Protein AF-A0A9C9UBB7-F1 (afdb_monomer_lite)

pLDDT: mean 89.38, std 11.44, range [39.62, 98.38]

Structure (mmCIF, N/CA/C/O backbone):
data_AF-A0A9C9UBB7-F1
#
_entry.id   AF-A0A9C9UBB7-F1
#
loop_
_atom_site.group_PDB
_atom_site.id
_atom_site.type_symbol
_atom_site.label_atom_id
_atom_site.label_alt_id
_atom_site.label_comp_id
_atom_site.label_asym_id
_atom_site.label_entity_id
_atom_site.label_seq_id
_atom_site.pdbx_PDB_ins_code
_atom_site.Cartn_x
_atom_site.Cartn_y
_atom_site.Cartn_z
_atom_site.occupancy
_atom_site.B_iso_or_equiv
_atom_site.auth_seq_id
_atom_site.auth_comp_id
_atom_site.auth_asym_id
_atom_site.auth_atom_id
_atom_site.pdbx_PDB_model_num
ATOM 1 N N . MET A 1 1 ? -12.200 1.304 -20.026 1.00 39.62 1 MET A N 1
ATOM 2 C CA . MET A 1 1 ? -11.938 0.119 -20.871 1.00 39.62 1 MET A CA 1
ATOM 3 C C . MET A 1 1 ? -11.873 -1.072 -19.925 1.00 39.62 1 MET A C 1
ATOM 5 O O . MET A 1 1 ? -10.854 -1.256 -19.279 1.00 39.62 1 MET A O 1
ATOM 9 N N . ALA A 1 2 ? -12.983 -1.780 -19.716 1.00 43.41 2 ALA A N 1
ATOM 10 C CA . ALA A 1 2 ? -13.015 -2.956 -18.847 1.00 43.41 2 ALA A CA 1
ATOM 11 C C . ALA A 1 2 ? -12.953 -4.198 -19.740 1.00 43.41 2 ALA A C 1
ATOM 13 O O . ALA A 1 2 ? -13.727 -4.317 -20.687 1.00 43.41 2 ALA A O 1
ATOM 14 N N . SER A 1 3 ? -11.990 -5.080 -19.481 1.00 48.50 3 SER A N 1
ATOM 15 C CA . SER A 1 3 ? -11.938 -6.387 -20.127 1.00 48.50 3 SER A CA 1
ATOM 16 C C . SER A 1 3 ? -12.956 -7.285 -19.434 1.00 48.50 3 SER A C 1
ATOM 18 O O . SER A 1 3 ? -12.691 -7.782 -18.346 1.00 48.50 3 SER A O 1
ATOM 20 N N . ASP A 1 4 ? -14.101 -7.485 -20.079 1.00 54.75 4 ASP A N 1
ATOM 21 C CA . ASP A 1 4 ? -15.136 -8.476 -19.750 1.00 54.75 4 ASP A CA 1
ATOM 22 C C . ASP A 1 4 ? -14.655 -9.909 -20.067 1.00 54.75 4 ASP A C 1
ATOM 24 O O . ASP A 1 4 ? -15.270 -10.665 -20.811 1.00 54.75 4 ASP A O 1
ATOM 28 N N . ARG A 1 5 ? -13.442 -10.251 -19.620 1.00 61.84 5 ARG A N 1
ATOM 29 C CA . ARG A 1 5 ? -12.819 -11.561 -19.839 1.00 61.84 5 ARG A CA 1
ATOM 30 C C . ARG A 1 5 ? -12.560 -12.205 -18.491 1.00 61.84 5 ARG A C 1
ATOM 32 O O . ARG A 1 5 ? -12.090 -11.524 -17.582 1.00 61.84 5 ARG A O 1
ATOM 39 N N . ASP A 1 6 ? -12.789 -13.512 -18.417 1.00 72.31 6 ASP A N 1
ATOM 40 C CA . ASP A 1 6 ? -12.419 -14.340 -17.269 1.00 72.31 6 ASP A CA 1
ATOM 41 C C . ASP A 1 6 ? -10.995 -14.032 -16.792 1.00 72.31 6 ASP A C 1
ATOM 43 O O . ASP A 1 6 ? -10.085 -13.822 -17.606 1.00 72.31 6 ASP A O 1
ATOM 47 N N . ALA A 1 7 ? -10.794 -14.028 -15.472 1.00 73.44 7 ALA A N 1
ATOM 48 C CA . ALA A 1 7 ? -9.476 -13.851 -14.877 1.00 73.44 7 ALA A CA 1
ATOM 49 C C . ALA A 1 7 ? -8.522 -14.940 -15.392 1.00 73.44 7 ALA A C 1
ATOM 51 O O . ALA A 1 7 ? -8.765 -16.134 -15.223 1.00 73.44 7 ALA A O 1
ATOM 52 N N . ARG A 1 8 ? -7.420 -14.528 -16.028 1.00 83.12 8 ARG A N 1
ATOM 53 C CA . ARG A 1 8 ? -6.372 -15.437 -16.509 1.00 83.12 8 ARG A CA 1
ATOM 54 C C . ARG A 1 8 ? -5.091 -15.203 -15.735 1.00 83.12 8 ARG A C 1
ATOM 56 O O . ARG A 1 8 ? -4.676 -14.057 -15.547 1.00 83.12 8 ARG A O 1
ATOM 63 N N . SER A 1 9 ? -4.417 -16.289 -15.368 1.00 86.12 9 SER A N 1
ATOM 64 C CA . SER A 1 9 ? -3.030 -16.223 -14.914 1.00 86.12 9 SER A CA 1
ATOM 65 C C . SER A 1 9 ? -2.197 -15.496 -15.971 1.00 86.12 9 SER A C 1
ATOM 67 O O . SER A 1 9 ? -2.170 -15.896 -17.135 1.00 86.12 9 SER A O 1
ATOM 69 N N . THR A 1 10 ? -1.567 -14.393 -15.572 1.00 86.56 10 THR A N 1
ATOM 70 C CA . THR A 1 10 ? -0.891 -13.466 -16.484 1.00 86.56 10 THR A CA 1
ATOM 71 C C . THR A 1 10 ? 0.538 -13.238 -16.008 1.00 86.56 10 THR A C 1
ATOM 73 O O . THR A 1 10 ? 0.755 -12.855 -14.861 1.00 86.56 10 THR A O 1
ATOM 76 N N . LEU A 1 11 ? 1.512 -13.447 -16.899 1.00 88.38 11 LEU A N 1
ATOM 77 C CA . LEU A 1 11 ? 2.909 -13.079 -16.681 1.00 88.38 11 LEU A CA 1
ATOM 78 C C . LEU A 1 11 ? 3.204 -11.778 -17.426 1.00 88.38 11 LEU A C 1
ATOM 80 O O . LEU A 1 11 ? 3.125 -11.727 -18.652 1.00 88.38 11 LEU A O 1
ATOM 84 N N . ILE A 1 12 ? 3.574 -10.734 -16.688 1.00 84.88 12 ILE A N 1
ATOM 85 C CA . ILE A 1 12 ? 3.980 -9.450 -17.262 1.00 84.88 12 ILE A CA 1
ATOM 86 C C . ILE A 1 12 ? 5.509 -9.387 -17.248 1.00 84.88 12 ILE A C 1
ATOM 88 O O . ILE A 1 12 ? 6.118 -9.163 -16.203 1.00 84.88 12 ILE A O 1
ATOM 92 N N . ALA A 1 13 ? 6.131 -9.568 -18.414 1.00 85.81 13 ALA A N 1
ATOM 93 C CA . ALA A 1 13 ? 7.580 -9.491 -18.586 1.00 85.81 13 ALA A CA 1
ATOM 94 C C . ALA A 1 13 ? 7.937 -8.352 -19.550 1.00 85.81 13 ALA A C 1
ATOM 96 O O . ALA A 1 13 ? 7.714 -8.439 -20.753 1.00 85.81 13 ALA A O 1
ATOM 97 N N . THR A 1 14 ? 8.479 -7.261 -19.009 1.00 84.25 14 THR A N 1
ATOM 98 C CA . THR A 1 14 ? 8.915 -6.079 -19.770 1.00 84.25 14 THR A CA 1
ATOM 99 C C . THR A 1 14 ? 10.173 -5.479 -19.140 1.00 84.25 14 THR A C 1
ATOM 101 O O . THR A 1 14 ? 10.494 -5.776 -17.981 1.00 84.25 14 THR A O 1
ATOM 104 N N . GLY A 1 15 ? 10.873 -4.609 -19.875 1.00 78.88 15 GLY A N 1
ATOM 105 C CA . GLY A 1 15 ? 12.027 -3.861 -19.369 1.00 78.88 15 GLY A CA 1
ATOM 106 C C . GLY A 1 15 ? 11.697 -2.975 -18.158 1.00 78.88 15 GLY A C 1
ATOM 107 O O . GLY A 1 15 ? 10.538 -2.781 -17.772 1.00 78.88 15 GLY A O 1
ATOM 108 N N . THR A 1 16 ? 12.722 -2.453 -17.486 1.00 79.81 16 THR A N 1
ATOM 109 C CA . THR A 1 16 ? 12.534 -1.436 -16.439 1.00 79.81 16 THR A CA 1
ATOM 110 C C . THR A 1 16 ? 11.851 -0.194 -17.024 1.00 79.81 16 THR A C 1
ATOM 112 O O . THR A 1 16 ? 12.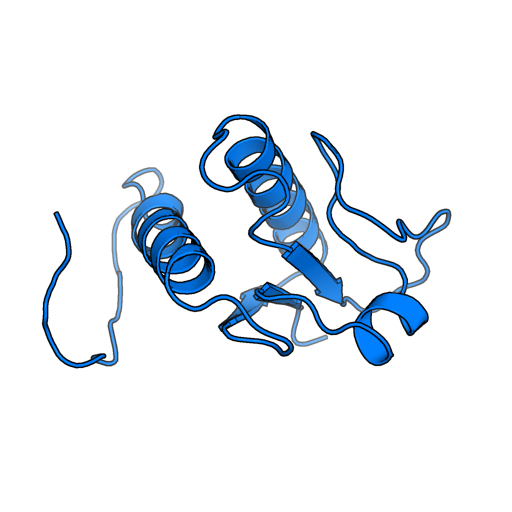017 0.128 -18.196 1.00 79.81 16 THR A O 1
ATOM 115 N N . GLY A 1 17 ? 11.004 0.473 -16.235 1.00 74.62 17 GLY A N 1
ATOM 116 C CA . GLY A 1 17 ? 10.276 1.668 -16.687 1.00 74.62 17 GLY A CA 1
ATOM 117 C C . GLY A 1 17 ? 9.131 1.425 -17.682 1.00 74.62 17 GLY A C 1
ATOM 118 O O . GLY A 1 17 ? 8.431 2.366 -18.026 1.00 74.62 17 GLY A O 1
ATOM 119 N N . SER A 1 18 ? 8.867 0.186 -18.109 1.00 76.88 18 SER A N 1
ATOM 120 C CA . SER A 1 18 ? 7.802 -0.123 -19.082 1.00 76.88 18 SER A CA 1
ATOM 121 C C . SER A 1 18 ? 6.383 -0.203 -18.489 1.00 76.88 18 SER A C 1
ATOM 123 O O . SER A 1 18 ? 5.507 -0.813 -19.094 1.00 76.88 18 SER A O 1
ATOM 125 N N . GLY A 1 19 ? 6.152 0.347 -17.293 1.00 80.19 19 GLY A N 1
ATOM 126 C CA . GLY A 1 19 ? 4.805 0.464 -16.718 1.00 80.19 19 GLY A CA 1
ATOM 127 C C . GLY A 1 19 ? 4.236 -0.786 -16.027 1.00 80.19 19 GLY A C 1
ATOM 128 O O . GLY A 1 19 ? 3.022 -0.918 -15.901 1.00 80.19 19 GLY A O 1
ATOM 129 N N . LYS A 1 20 ? 5.079 -1.736 -15.588 1.00 84.69 20 LYS A N 1
ATOM 130 C CA . LYS A 1 20 ? 4.607 -2.991 -14.957 1.00 84.69 20 LYS A CA 1
ATOM 131 C C . LYS A 1 20 ? 3.702 -2.753 -13.754 1.00 84.69 20 LYS A C 1
ATOM 133 O O . LYS A 1 20 ? 2.740 -3.492 -13.567 1.00 84.69 20 LYS A O 1
ATOM 138 N N . THR A 1 21 ? 4.026 -1.750 -12.942 1.00 81.88 21 THR A N 1
ATOM 139 C CA . THR A 1 21 ? 3.242 -1.436 -11.749 1.00 81.88 21 THR A CA 1
ATOM 140 C C . THR A 1 21 ? 1.841 -0.980 -12.135 1.00 81.88 21 THR A C 1
ATOM 142 O O . THR A 1 21 ? 0.855 -1.464 -11.600 1.00 81.88 21 THR A O 1
ATOM 145 N N . GLU A 1 22 ? 1.744 -0.101 -13.123 1.00 86.00 22 GLU A N 1
ATOM 146 C CA . GLU A 1 22 ? 0.506 0.452 -13.653 1.00 86.00 22 GLU A CA 1
ATOM 147 C C . GLU A 1 22 ? -0.364 -0.634 -14.293 1.00 86.00 22 GLU A C 1
ATOM 149 O O . GLU A 1 22 ? -1.585 -0.605 -14.134 1.00 86.00 22 GLU A O 1
ATOM 154 N N . CYS A 1 23 ? 0.258 -1.617 -14.955 1.00 85.44 23 CYS A N 1
ATOM 155 C CA . CYS A 1 23 ? -0.439 -2.730 -15.597 1.00 85.44 23 CYS A CA 1
ATOM 156 C C . CYS A 1 23 ? -1.256 -3.594 -14.626 1.00 85.44 23 CYS A C 1
ATOM 158 O O . CYS A 1 23 ? -2.245 -4.176 -15.063 1.00 85.44 23 CYS A O 1
ATOM 160 N N . PHE A 1 24 ? -0.876 -3.690 -13.346 1.00 87.75 24 PHE A N 1
ATOM 161 C CA . PHE A 1 24 ? -1.685 -4.397 -12.344 1.00 87.75 24 PHE A CA 1
ATOM 162 C C . PHE A 1 24 ? -2.430 -3.447 -11.399 1.00 87.75 24 PHE A C 1
ATOM 164 O O . PHE A 1 24 ? -3.535 -3.771 -10.977 1.00 87.75 24 PHE A O 1
ATOM 171 N N . LEU A 1 25 ? -1.866 -2.274 -11.089 1.00 92.25 25 LEU A N 1
ATOM 172 C CA . LEU A 1 25 ? -2.406 -1.342 -10.097 1.00 92.25 25 LEU A CA 1
ATOM 173 C C . LEU A 1 25 ? -3.811 -0.856 -10.463 1.00 92.25 25 LEU A C 1
ATOM 175 O O . LEU A 1 25 ? -4.742 -1.033 -9.683 1.00 92.25 25 LEU A O 1
ATOM 179 N N . TYR A 1 26 ? -3.984 -0.260 -11.645 1.00 92.44 26 TYR A N 1
ATOM 180 C CA . TYR A 1 26 ? -5.274 0.326 -12.019 1.00 92.44 26 TYR A CA 1
ATOM 181 C C . TYR A 1 26 ? -6.381 -0.719 -12.203 1.00 92.44 26 TYR A C 1
ATOM 183 O O . TYR A 1 26 ? -7.468 -0.498 -11.669 1.00 92.44 26 TYR A O 1
ATOM 191 N N . PRO A 1 27 ? -6.143 -1.866 -12.875 1.00 91.88 27 PRO A N 1
ATOM 192 C CA . PRO A 1 27 ? -7.149 -2.923 -12.944 1.00 91.88 27 PRO A CA 1
ATOM 193 C C . PRO A 1 27 ? -7.562 -3.452 -11.568 1.00 91.88 27 PRO A C 1
ATOM 195 O O . PRO A 1 27 ? -8.738 -3.742 -11.357 1.00 91.88 27 PRO A O 1
ATOM 198 N N . LEU A 1 28 ? -6.620 -3.549 -10.624 1.00 93.69 28 LEU A N 1
ATOM 199 C CA . LEU A 1 28 ? -6.899 -4.018 -9.270 1.00 93.69 28 LEU A CA 1
ATOM 200 C C . LEU A 1 28 ? -7.746 -3.023 -8.473 1.00 93.69 28 LEU A C 1
ATOM 202 O O . LEU A 1 28 ? -8.724 -3.415 -7.839 1.00 93.69 28 LEU A O 1
ATOM 206 N N . LEU A 1 29 ? -7.391 -1.737 -8.530 1.00 95.44 29 LEU A N 1
ATOM 207 C CA . LEU A 1 29 ? -8.139 -0.671 -7.861 1.00 95.44 29 LEU A CA 1
ATOM 208 C C . LEU A 1 29 ? -9.567 -0.565 -8.407 1.00 95.44 29 LEU A C 1
ATOM 210 O O . LEU A 1 29 ? -10.516 -0.478 -7.632 1.00 95.44 29 LEU A O 1
ATOM 214 N N . ASP A 1 30 ? -9.722 -0.633 -9.729 1.00 93.69 30 ASP A N 1
ATOM 215 C CA . ASP A 1 30 ? -11.027 -0.645 -10.391 1.00 93.69 30 ASP A CA 1
ATOM 216 C C . ASP A 1 30 ? -11.850 -1.887 -10.010 1.00 93.69 30 ASP A C 1
ATOM 218 O O . ASP A 1 30 ? -13.043 -1.781 -9.730 1.00 93.69 30 ASP A O 1
ATOM 222 N N . HIS A 1 31 ? -11.219 -3.064 -9.919 1.00 93.69 31 HIS A N 1
ATOM 223 C CA . HIS A 1 31 ? -11.889 -4.270 -9.432 1.00 93.69 31 HIS A CA 1
ATOM 224 C C . HIS A 1 31 ? -12.409 -4.100 -7.997 1.00 93.69 31 HIS A C 1
ATOM 226 O O . HIS A 1 31 ? -13.571 -4.418 -7.747 1.00 93.69 31 HIS A O 1
ATOM 232 N N . CYS A 1 32 ? -11.595 -3.566 -7.081 1.00 95.62 32 CYS A N 1
ATOM 233 C CA . CYS A 1 32 ? -12.001 -3.348 -5.689 1.00 95.62 32 CYS A CA 1
ATOM 234 C C . CYS A 1 32 ? -13.143 -2.328 -5.588 1.00 95.62 32 CYS A C 1
ATOM 236 O O . CYS A 1 32 ? -14.145 -2.590 -4.930 1.00 95.62 32 CYS A O 1
ATOM 238 N N . ALA A 1 33 ? -13.047 -1.211 -6.316 1.00 94.75 33 ALA A N 1
ATOM 239 C CA . ALA A 1 33 ? -14.080 -0.176 -6.323 1.00 94.75 33 ALA A CA 1
ATOM 240 C C . ALA A 1 33 ? -15.433 -0.667 -6.874 1.00 94.75 33 ALA A C 1
ATOM 242 O O . ALA A 1 33 ? -16.482 -0.175 -6.458 1.00 94.75 33 ALA A O 1
ATOM 243 N N . ARG A 1 34 ? -15.423 -1.633 -7.804 1.00 93.19 34 ARG A N 1
ATOM 244 C CA . ARG A 1 34 ? -16.636 -2.245 -8.376 1.00 93.19 34 ARG A CA 1
ATOM 245 C C . ARG A 1 34 ? -17.253 -3.343 -7.508 1.00 93.19 34 ARG A C 1
ATOM 247 O O . ARG A 1 34 ? -18.421 -3.661 -7.713 1.00 93.19 34 ARG A O 1
ATOM 254 N N . HIS A 1 35 ? -16.509 -3.900 -6.556 1.00 93.69 35 HIS A N 1
ATOM 255 C CA . HIS A 1 35 ? -16.976 -4.977 -5.678 1.00 93.69 35 HIS A CA 1
ATOM 256 C C . HIS A 1 35 ? -16.887 -4.552 -4.208 1.00 93.69 35 HIS A C 1
ATOM 258 O O . HIS A 1 35 ? -16.116 -5.147 -3.457 1.00 93.69 35 HIS A O 1
ATOM 264 N N . PRO A 1 36 ? -17.642 -3.524 -3.776 1.00 92.06 36 PRO A N 1
ATOM 265 C CA . PRO A 1 36 ? -17.603 -3.073 -2.392 1.00 92.06 36 PRO A CA 1
ATOM 266 C C . PRO A 1 36 ? -18.100 -4.175 -1.449 1.00 92.06 36 PRO A C 1
ATOM 268 O O . PRO A 1 36 ? -19.000 -4.945 -1.783 1.00 92.06 36 PRO A O 1
ATOM 271 N N . GLY A 1 37 ? -17.532 -4.226 -0.250 1.00 91.62 37 GLY A N 1
ATOM 272 C CA . GLY A 1 37 ? -17.897 -5.201 0.773 1.00 91.62 37 GLY A CA 1
ATOM 273 C C . GLY A 1 37 ? -16.692 -5.613 1.615 1.00 91.62 37 GLY A C 1
ATOM 274 O O . GLY A 1 37 ? -15.557 -5.335 1.226 1.00 91.62 37 GLY A O 1
ATOM 275 N N . PRO A 1 38 ? -16.915 -6.267 2.763 1.00 90.62 38 PRO A N 1
ATOM 276 C CA . PRO A 1 38 ? -15.837 -6.653 3.664 1.00 90.62 38 PRO A CA 1
ATOM 277 C C . PRO A 1 38 ? -14.926 -7.721 3.045 1.00 90.62 38 PRO A C 1
ATOM 279 O O . PRO A 1 38 ? -15.373 -8.559 2.260 1.00 90.62 38 PRO A O 1
ATOM 282 N N . GLY A 1 39 ? -13.657 -7.718 3.454 1.00 93.19 39 GLY A N 1
ATOM 283 C CA . GLY A 1 39 ? -12.700 -8.775 3.140 1.00 93.19 39 GLY A CA 1
ATOM 284 C C . GLY A 1 39 ? -11.691 -8.436 2.044 1.00 93.19 39 GLY A C 1
ATOM 285 O O . GLY A 1 39 ? -11.897 -7.560 1.196 1.00 93.19 39 GLY A O 1
ATOM 286 N N . ILE A 1 40 ? -10.603 -9.208 2.060 1.00 97.44 40 ILE A N 1
ATOM 287 C CA . ILE A 1 40 ? -9.465 -9.070 1.152 1.00 97.44 40 ILE A CA 1
ATOM 288 C C . ILE A 1 40 ? -9.832 -9.608 -0.231 1.00 97.44 40 ILE A C 1
ATOM 290 O O . ILE A 1 40 ? -10.125 -10.790 -0.401 1.00 97.44 40 ILE A O 1
ATOM 294 N N . LYS A 1 41 ? -9.767 -8.730 -1.231 1.00 96.44 41 LYS A N 1
ATOM 295 C CA . LYS A 1 41 ? -10.006 -9.022 -2.654 1.00 96.44 41 LYS A CA 1
ATOM 296 C C . LYS A 1 41 ? -8.700 -9.302 -3.389 1.00 96.44 41 LYS A C 1
ATOM 298 O O . LYS A 1 41 ? -8.697 -9.984 -4.411 1.00 96.44 41 LYS A O 1
ATOM 303 N N . ALA A 1 42 ? -7.585 -8.787 -2.868 1.00 96.31 42 ALA A N 1
ATOM 304 C CA . ALA A 1 42 ? -6.267 -8.982 -3.447 1.00 96.31 42 ALA A CA 1
ATOM 305 C C . ALA A 1 42 ? -5.158 -9.046 -2.397 1.00 96.31 42 ALA A C 1
ATOM 307 O O . ALA A 1 42 ? -5.119 -8.246 -1.465 1.00 96.31 42 ALA A O 1
ATOM 308 N N . ILE A 1 43 ? -4.205 -9.951 -2.612 1.00 96.44 43 ILE A N 1
ATOM 309 C CA . ILE A 1 43 ? -2.954 -10.018 -1.854 1.00 96.44 43 ILE A CA 1
ATOM 310 C C . ILE A 1 43 ? -1.808 -9.759 -2.825 1.00 96.44 43 ILE A C 1
ATOM 312 O O . ILE A 1 43 ? -1.716 -10.401 -3.872 1.00 96.44 43 ILE A O 1
ATOM 316 N N . ILE A 1 44 ? -0.928 -8.827 -2.472 1.00 95.62 44 ILE A N 1
ATOM 317 C CA . ILE A 1 44 ? 0.286 -8.532 -3.228 1.00 95.62 44 ILE A CA 1
ATOM 318 C C . ILE A 1 44 ? 1.478 -8.865 -2.347 1.00 95.62 44 ILE A C 1
ATOM 320 O O . ILE A 1 44 ? 1.627 -8.324 -1.253 1.00 95.62 44 ILE A O 1
ATOM 324 N N . ILE A 1 45 ? 2.339 -9.740 -2.852 1.00 94.88 45 ILE A N 1
ATOM 325 C CA . ILE A 1 45 ? 3.521 -10.205 -2.138 1.00 94.88 45 ILE A CA 1
ATOM 326 C C . ILE A 1 45 ? 4.753 -9.573 -2.779 1.00 94.88 45 ILE A C 1
ATOM 328 O O . ILE A 1 45 ? 5.018 -9.771 -3.966 1.00 94.88 45 ILE A O 1
ATOM 332 N N . TYR A 1 46 ? 5.515 -8.827 -1.985 1.00 93.81 46 TYR A N 1
ATOM 333 C CA . TYR A 1 46 ? 6.775 -8.223 -2.394 1.00 93.81 46 TYR A CA 1
ATOM 334 C C . TYR A 1 46 ? 7.983 -8.967 -1.818 1.00 93.81 46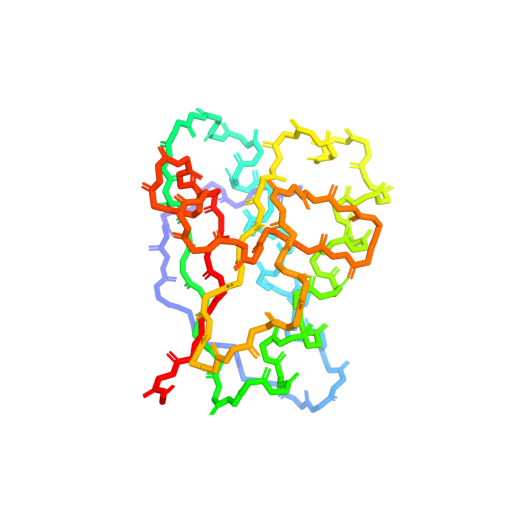 TYR A C 1
ATOM 336 O O . TYR A 1 46 ? 7.915 -9.516 -0.720 1.00 93.81 46 TYR A O 1
ATOM 344 N N . PRO A 1 47 ? 9.129 -8.939 -2.520 1.00 90.69 47 PRO A N 1
ATOM 345 C CA . PRO A 1 47 ? 10.341 -9.614 -2.078 1.00 90.69 47 PRO A CA 1
ATOM 346 C C . PRO A 1 47 ? 11.008 -9.053 -0.828 1.00 90.69 47 PRO A C 1
ATOM 348 O O . PRO A 1 47 ? 11.788 -9.754 -0.190 1.00 90.69 47 PRO A O 1
ATOM 351 N N . MET A 1 48 ? 10.740 -7.795 -0.477 1.00 90.19 48 MET A N 1
ATOM 352 C CA . MET A 1 48 ? 11.402 -7.115 0.635 1.00 90.19 48 MET A CA 1
ATOM 353 C C . MET A 1 48 ? 10.476 -6.079 1.272 1.00 90.19 48 MET A C 1
ATOM 355 O O . MET A 1 48 ? 9.687 -5.448 0.565 1.00 90.19 48 MET A O 1
ATOM 359 N N . ASN A 1 49 ? 10.656 -5.830 2.575 1.00 90.81 49 ASN A N 1
ATOM 360 C CA . ASN A 1 49 ? 9.904 -4.816 3.329 1.00 90.81 49 ASN A CA 1
ATOM 361 C C . ASN A 1 49 ? 9.998 -3.441 2.681 1.00 90.81 49 ASN A C 1
ATOM 363 O O . ASN A 1 49 ? 8.974 -2.816 2.449 1.00 90.81 49 ASN A O 1
ATOM 367 N N . ALA A 1 50 ? 11.208 -3.005 2.319 1.00 91.00 50 ALA A N 1
ATOM 368 C CA . ALA A 1 50 ? 11.419 -1.692 1.716 1.00 91.00 50 ALA A CA 1
ATOM 369 C C . ALA A 1 50 ? 10.583 -1.503 0.440 1.00 91.00 50 ALA A C 1
ATOM 371 O O . ALA A 1 50 ? 9.919 -0.483 0.277 1.00 91.00 50 ALA A O 1
ATOM 372 N N . LEU A 1 51 ? 10.538 -2.524 -0.425 1.00 91.88 51 LEU A N 1
ATOM 373 C CA . LEU A 1 51 ? 9.721 -2.465 -1.632 1.00 91.88 51 LEU A CA 1
ATOM 374 C C . LEU A 1 51 ? 8.226 -2.473 -1.294 1.00 91.88 51 LEU A C 1
ATOM 376 O O . LEU A 1 51 ? 7.475 -1.704 -1.886 1.00 91.88 51 LEU A O 1
ATOM 380 N N . ALA A 1 52 ? 7.794 -3.287 -0.329 1.00 93.88 52 ALA A N 1
ATOM 381 C CA . ALA A 1 52 ? 6.405 -3.300 0.119 1.00 93.88 52 ALA A CA 1
ATOM 382 C C . ALA A 1 52 ? 5.963 -1.929 0.657 1.00 93.88 52 ALA A C 1
ATOM 384 O O . ALA A 1 52 ? 4.920 -1.420 0.249 1.00 93.88 52 ALA A O 1
ATOM 385 N N . THR A 1 53 ? 6.787 -1.296 1.493 1.00 93.06 53 THR A N 1
ATOM 386 C CA . THR A 1 53 ? 6.556 0.044 2.043 1.00 93.06 53 THR A CA 1
ATOM 387 C C . THR A 1 53 ? 6.525 1.114 0.950 1.00 93.06 53 THR A C 1
ATOM 389 O O . THR A 1 53 ? 5.628 1.959 0.940 1.00 93.06 53 THR A O 1
ATOM 392 N N . ASP A 1 54 ? 7.452 1.078 -0.009 1.00 93.81 54 ASP A N 1
ATOM 393 C CA . ASP A 1 54 ? 7.471 2.037 -1.119 1.00 93.81 54 ASP A CA 1
ATOM 394 C C . ASP A 1 54 ? 6.233 1.905 -2.008 1.00 93.81 54 ASP A C 1
ATOM 396 O O . ASP A 1 54 ? 5.625 2.907 -2.405 1.00 93.81 54 ASP A O 1
ATOM 400 N N . GLN A 1 55 ? 5.814 0.671 -2.295 1.00 95.12 55 GLN A N 1
ATOM 401 C CA . GLN A 1 55 ? 4.593 0.442 -3.055 1.00 95.12 55 GLN A CA 1
ATOM 402 C C . GLN A 1 55 ? 3.346 0.816 -2.245 1.00 95.12 55 GLN A C 1
ATOM 404 O O . GLN A 1 55 ? 2.430 1.402 -2.815 1.00 95.12 55 GLN A O 1
ATOM 409 N N . ALA A 1 56 ? 3.317 0.600 -0.928 1.00 96.31 56 ALA A N 1
ATOM 410 C CA . ALA A 1 56 ? 2.221 1.044 -0.065 1.00 96.31 56 ALA A CA 1
ATOM 411 C C . ALA A 1 56 ? 1.994 2.561 -0.151 1.00 96.31 56 ALA A C 1
ATOM 413 O O . ALA A 1 56 ? 0.871 3.007 -0.394 1.00 96.31 56 ALA A O 1
ATOM 414 N N . LYS A 1 57 ? 3.066 3.362 -0.078 1.00 96.75 57 LYS A N 1
ATOM 415 C CA . LYS A 1 57 ? 2.994 4.824 -0.277 1.00 96.75 57 LYS A CA 1
ATOM 416 C C . LYS A 1 57 ? 2.439 5.193 -1.650 1.00 96.75 57 LYS A C 1
ATOM 418 O O . LYS A 1 57 ? 1.715 6.175 -1.798 1.00 96.75 57 LYS A O 1
ATOM 423 N N . ARG A 1 58 ? 2.784 4.420 -2.683 1.00 96.19 58 ARG A N 1
ATOM 424 C CA . ARG A 1 58 ? 2.266 4.625 -4.040 1.00 96.19 58 ARG A CA 1
ATOM 425 C C . ARG A 1 58 ? 0.767 4.325 -4.132 1.00 96.19 58 ARG A C 1
ATOM 427 O O . ARG A 1 58 ? 0.046 5.095 -4.769 1.00 96.19 58 ARG A O 1
ATOM 434 N N . PHE A 1 59 ? 0.295 3.253 -3.496 1.00 97.38 59 PHE A N 1
ATOM 435 C CA . PHE A 1 59 ? -1.135 2.946 -3.382 1.00 97.38 59 PHE A CA 1
ATOM 436 C C . PHE A 1 59 ? -1.887 4.072 -2.666 1.00 97.38 59 PHE A C 1
ATOM 438 O O . PHE A 1 59 ? -2.868 4.575 -3.213 1.00 97.38 59 PHE A O 1
ATOM 445 N N . ALA A 1 60 ? -1.387 4.514 -1.507 1.00 97.69 60 ALA A N 1
ATOM 446 C CA . ALA A 1 60 ? -1.967 5.613 -0.736 1.00 97.69 60 ALA A CA 1
ATOM 447 C C . ALA A 1 60 ? -2.131 6.881 -1.588 1.00 97.69 60 ALA A C 1
ATOM 449 O O . ALA A 1 60 ? -3.246 7.382 -1.737 1.00 97.69 60 ALA A O 1
ATOM 450 N N . ARG A 1 61 ? -1.056 7.319 -2.260 1.00 97.50 61 ARG A N 1
ATOM 451 C CA . ARG A 1 61 ? -1.084 8.478 -3.165 1.00 97.50 61 ARG A CA 1
ATOM 452 C C . ARG A 1 61 ? -2.088 8.327 -4.298 1.00 97.50 61 ARG A C 1
ATOM 454 O O . ARG A 1 61 ? -2.884 9.231 -4.536 1.00 97.50 61 ARG A O 1
ATOM 461 N N . THR A 1 62 ? -2.062 7.184 -4.985 1.00 96.44 62 THR A N 1
ATOM 462 C CA . THR A 1 62 ? -2.936 6.926 -6.141 1.00 96.44 62 THR A CA 1
ATOM 463 C C . THR A 1 62 ? -4.407 6.971 -5.734 1.00 96.44 62 THR A C 1
ATOM 465 O O . THR A 1 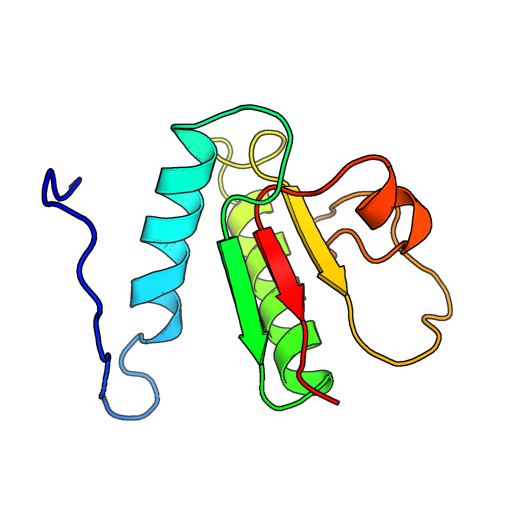62 ? -5.214 7.613 -6.398 1.00 96.44 62 THR A O 1
ATOM 468 N N . ILE A 1 63 ? -4.760 6.331 -4.616 1.00 96.94 63 ILE A N 1
ATOM 469 C CA . ILE A 1 63 ? -6.131 6.316 -4.094 1.00 96.94 63 ILE A CA 1
ATOM 470 C C . ILE A 1 63 ? -6.542 7.708 -3.612 1.00 96.94 63 ILE A C 1
ATOM 472 O O . ILE A 1 63 ? -7.658 8.142 -3.880 1.00 96.94 63 ILE A O 1
ATOM 476 N N . HIS A 1 64 ? -5.648 8.433 -2.939 1.00 96.50 64 HIS A N 1
ATOM 477 C CA . HIS A 1 64 ? -5.952 9.761 -2.414 1.00 96.50 64 HIS A CA 1
ATOM 478 C C . HIS A 1 64 ? -6.201 10.804 -3.511 1.00 96.50 64 HIS A C 1
ATOM 480 O O . HIS A 1 64 ? -6.986 11.726 -3.300 1.00 96.50 64 HIS A O 1
ATOM 486 N N . GLN A 1 65 ? -5.538 10.668 -4.663 1.00 95.56 65 GLN A N 1
ATOM 487 C CA . GLN A 1 65 ? -5.674 11.572 -5.811 1.00 95.56 65 GLN A CA 1
ATOM 488 C C . GLN A 1 65 ? -6.921 11.302 -6.665 1.00 95.56 65 GLN A C 1
ATOM 490 O O . GLN A 1 65 ? -7.271 12.128 -7.504 1.00 95.56 65 GLN A O 1
ATOM 495 N N . LEU A 1 66 ? -7.577 10.154 -6.483 1.00 93.19 66 LEU A N 1
ATOM 496 C CA . LEU A 1 66 ? -8.712 9.733 -7.297 1.00 93.19 66 LEU A CA 1
ATOM 497 C C . LEU A 1 66 ? -9.976 9.673 -6.434 1.00 93.19 66 LEU A C 1
ATOM 499 O O . LEU A 1 66 ? -10.185 8.714 -5.691 1.00 93.19 66 LEU A O 1
ATOM 503 N N . ASP A 1 67 ? -10.865 10.660 -6.582 1.00 89.69 67 ASP A N 1
ATOM 504 C CA . ASP A 1 67 ? -12.122 10.759 -5.814 1.00 89.69 67 ASP A CA 1
ATOM 505 C C . ASP A 1 67 ? -13.018 9.515 -5.950 1.00 89.69 67 ASP A C 1
ATOM 507 O O . ASP A 1 67 ? -13.773 9.173 -5.043 1.00 89.69 67 ASP A O 1
ATOM 511 N N . GLY A 1 68 ? -12.911 8.794 -7.072 1.00 90.00 68 GLY A N 1
ATOM 512 C CA . GLY A 1 68 ? -13.616 7.530 -7.294 1.00 90.00 68 GLY A CA 1
ATOM 513 C C . GLY A 1 68 ? -13.098 6.346 -6.467 1.00 90.00 68 GLY A C 1
ATOM 514 O O . GLY A 1 68 ? -13.768 5.317 -6.434 1.00 90.00 68 GLY A O 1
ATOM 515 N N . LEU A 1 69 ? -11.936 6.476 -5.818 1.00 94.12 69 LEU A N 1
ATOM 516 C CA . LEU A 1 69 ? -11.292 5.441 -5.001 1.00 94.12 69 LEU A CA 1
ATOM 517 C C . LEU A 1 69 ? -11.164 5.849 -3.531 1.00 94.12 69 LEU A C 1
ATOM 519 O O . LEU A 1 69 ? -11.262 4.999 -2.644 1.00 94.12 69 LEU A O 1
ATOM 523 N N . LYS A 1 70 ? -10.939 7.139 -3.260 1.00 93.69 70 LYS A N 1
ATOM 524 C CA . LYS A 1 70 ? -10.774 7.670 -1.905 1.00 93.69 70 LYS A CA 1
ATOM 525 C C . LYS A 1 70 ? -11.997 7.351 -1.040 1.00 93.69 70 LYS A C 1
ATOM 527 O O . LYS A 1 70 ? -13.123 7.700 -1.379 1.00 93.69 70 LYS A O 1
ATOM 532 N N . GLY A 1 71 ? -11.767 6.669 0.083 1.00 91.19 71 GLY A N 1
ATOM 533 C CA . GLY A 1 71 ? -12.829 6.225 0.996 1.00 91.19 71 GLY A CA 1
ATOM 534 C C . GLY A 1 71 ? -13.664 5.042 0.491 1.00 91.19 71 GLY A C 1
ATOM 535 O O . GLY A 1 71 ? -14.600 4.639 1.171 1.00 91.19 71 GLY A O 1
ATOM 536 N N . ARG A 1 72 ? -13.341 4.484 -0.684 1.00 94.31 72 ARG A N 1
ATOM 537 C CA . ARG A 1 72 ? -14.004 3.302 -1.259 1.00 94.31 72 ARG A CA 1
ATOM 538 C C . ARG A 1 72 ? -13.103 2.079 -1.343 1.00 94.31 72 ARG A C 1
ATOM 540 O O . ARG A 1 72 ? -13.621 0.973 -1.376 1.00 94.31 72 ARG A O 1
ATOM 547 N N . VAL A 1 73 ? -11.790 2.289 -1.426 1.00 97.44 73 VAL A N 1
ATOM 548 C CA . VAL A 1 73 ? -10.786 1.224 -1.457 1.00 97.44 73 VAL A CA 1
ATOM 549 C C . VAL A 1 73 ? -9.818 1.423 -0.298 1.00 97.44 73 VAL A C 1
ATOM 551 O O . VAL A 1 73 ? -9.173 2.468 -0.199 1.00 97.44 73 VAL A O 1
ATOM 554 N N . GLN A 1 74 ? -9.715 0.416 0.562 1.00 97.56 74 GLN A N 1
ATOM 555 C CA . GLN A 1 74 ? -8.781 0.330 1.673 1.00 97.56 74 GLN A CA 1
ATOM 556 C C . GLN A 1 74 ? -7.610 -0.591 1.335 1.00 97.56 74 GLN A C 1
ATOM 558 O O . GLN A 1 74 ? -7.764 -1.669 0.759 1.00 97.56 74 GLN A O 1
ATOM 563 N N . VAL A 1 75 ? -6.416 -0.160 1.724 1.00 98.31 75 VAL A N 1
ATOM 564 C CA . VAL A 1 75 ? -5.172 -0.906 1.543 1.00 98.31 75 VAL A CA 1
ATOM 565 C C . VAL A 1 75 ? -4.521 -1.079 2.901 1.00 98.31 75 VAL A C 1
ATOM 567 O O . VAL A 1 75 ? -4.477 -0.137 3.695 1.00 98.31 75 VAL A O 1
ATOM 570 N N . GLY A 1 76 ? -4.001 -2.276 3.139 1.00 97.75 76 GLY A N 1
ATOM 571 C CA . GLY A 1 76 ? -3.194 -2.606 4.299 1.00 97.75 76 GLY A CA 1
ATOM 572 C C . GLY A 1 76 ? -1.788 -3.037 3.917 1.00 97.75 76 GLY A C 1
ATOM 573 O O . GLY A 1 76 ? -1.584 -3.612 2.849 1.00 97.75 76 GLY A O 1
ATOM 574 N N . LEU A 1 77 ? -0.824 -2.796 4.797 1.00 97.19 77 LEU A N 1
ATOM 575 C CA . LEU A 1 77 ? 0.524 -3.343 4.716 1.00 97.19 77 LEU A CA 1
ATOM 576 C C . LEU A 1 77 ? 0.786 -4.194 5.961 1.00 97.19 77 LEU A C 1
ATOM 578 O O . LEU A 1 77 ? 0.817 -3.689 7.077 1.00 97.19 77 LEU A O 1
ATOM 582 N N . PHE A 1 78 ? 1.001 -5.489 5.747 1.00 94.69 78 PHE A N 1
ATOM 583 C CA . PHE A 1 78 ? 1.349 -6.455 6.780 1.00 94.69 78 PHE A CA 1
ATOM 584 C C . PHE A 1 78 ? 2.735 -7.020 6.486 1.00 94.69 78 PHE A C 1
ATOM 586 O O . PHE A 1 78 ? 2.889 -7.920 5.662 1.00 94.69 78 PHE A O 1
ATOM 593 N N . VAL A 1 79 ? 3.755 -6.481 7.145 1.00 91.69 79 VAL A N 1
ATOM 594 C CA . VAL A 1 79 ? 5.141 -6.956 7.041 1.00 91.69 79 VAL A CA 1
ATOM 595 C C . VAL A 1 79 ? 5.710 -7.269 8.422 1.00 91.69 79 VAL A C 1
ATOM 597 O O . VAL A 1 79 ? 5.236 -6.764 9.447 1.00 91.69 79 VAL A O 1
ATOM 600 N N . GLY A 1 80 ? 6.724 -8.134 8.456 1.00 81.38 80 GLY A N 1
ATOM 601 C CA . GLY A 1 80 ? 7.493 -8.409 9.667 1.00 81.38 80 GLY A CA 1
ATOM 602 C C . GLY A 1 80 ? 8.221 -7.158 10.176 1.00 81.38 80 GLY A C 1
ATOM 603 O O . GLY A 1 80 ? 8.713 -6.352 9.386 1.00 81.38 80 GLY A O 1
ATOM 604 N N . GLY A 1 81 ? 8.299 -7.009 11.500 1.00 72.81 81 GLY A N 1
ATOM 605 C CA . GLY A 1 81 ? 8.870 -5.836 12.171 1.00 72.81 81 GLY A CA 1
ATOM 606 C C . GLY A 1 81 ? 7.879 -5.140 13.108 1.00 72.81 81 GLY A C 1
ATOM 607 O O . GLY A 1 81 ? 6.668 -5.391 13.057 1.00 72.81 81 GLY A O 1
ATOM 608 N N . LEU A 1 82 ? 8.424 -4.306 13.994 1.00 62.38 82 LEU A N 1
ATOM 609 C CA . LEU A 1 82 ? 7.665 -3.329 14.771 1.00 62.38 82 LEU A CA 1
ATOM 610 C C . LEU A 1 82 ? 7.604 -2.040 13.950 1.00 62.38 82 LEU A C 1
ATOM 612 O O . LEU A 1 82 ? 8.641 -1.564 13.490 1.00 62.38 82 LEU A O 1
ATOM 616 N N . GLU A 1 83 ? 6.406 -1.499 13.751 1.00 73.69 83 GLU A N 1
ATOM 617 C CA . GLU A 1 83 ? 6.258 -0.111 13.320 1.00 73.69 83 GLU A CA 1
ATOM 618 C C . GLU A 1 83 ? 6.141 0.768 14.562 1.00 73.69 83 GLU A C 1
ATOM 620 O O . GLU A 1 83 ? 5.343 0.473 15.451 1.00 73.69 83 GLU A O 1
ATOM 625 N N . ASP A 1 84 ? 6.926 1.844 14.621 1.00 76.25 84 ASP A N 1
ATOM 626 C CA . ASP A 1 84 ? 6.942 2.757 15.772 1.00 76.25 84 ASP A CA 1
ATOM 627 C C . ASP A 1 84 ? 5.606 3.495 15.959 1.00 76.25 84 ASP A C 1
ATOM 629 O O . ASP A 1 84 ? 5.272 3.913 17.066 1.00 76.25 84 ASP A O 1
ATOM 633 N N . ASN A 1 85 ? 4.840 3.670 14.877 1.00 86.19 85 ASN A N 1
ATOM 634 C CA . ASN A 1 85 ? 3.538 4.326 14.898 1.00 86.19 85 ASN A CA 1
ATOM 635 C C . ASN A 1 85 ? 2.610 3.715 13.832 1.00 86.19 85 ASN A C 1
ATOM 637 O O . ASN A 1 85 ? 2.552 4.235 12.711 1.00 86.19 85 ASN A O 1
ATOM 641 N N . PRO A 1 86 ? 1.935 2.595 14.144 1.00 93.56 86 PRO A N 1
ATOM 642 C CA . PRO A 1 86 ? 1.049 1.943 13.197 1.00 93.56 86 PRO A CA 1
ATOM 643 C C . PRO A 1 86 ? -0.146 2.840 12.860 1.00 93.56 86 PRO A C 1
ATOM 645 O O . PRO A 1 86 ? -0.776 3.446 13.727 1.00 93.56 86 PRO A O 1
ATOM 648 N N . ALA A 1 87 ? -0.474 2.923 11.577 1.00 96.12 87 ALA A N 1
ATOM 649 C CA . ALA A 1 87 ? -1.611 3.679 11.091 1.00 96.12 87 ALA A CA 1
ATOM 650 C C . ALA A 1 87 ? -2.874 2.813 11.120 1.00 96.12 87 ALA A C 1
ATOM 652 O O . ALA A 1 87 ? -2.942 1.765 10.477 1.00 96.12 87 ALA A O 1
ATOM 653 N N . THR A 1 88 ? -3.908 3.293 11.806 1.00 96.44 88 THR A N 1
ATOM 654 C CA . THR A 1 88 ? -5.233 2.651 11.864 1.00 96.44 88 THR A CA 1
ATOM 655 C C . THR A 1 88 ? -6.114 2.978 10.654 1.00 96.44 88 THR A C 1
ATOM 657 O O . THR A 1 88 ? -7.184 2.408 10.484 1.00 96.44 88 THR A O 1
ATOM 660 N N . GLY A 1 89 ? -5.679 3.897 9.789 1.00 96.12 89 GLY A N 1
ATOM 661 C CA . GLY A 1 89 ? -6.436 4.358 8.629 1.00 96.12 89 GLY A CA 1
ATOM 662 C C . GLY A 1 89 ? -5.528 4.834 7.501 1.00 96.12 89 GLY A C 1
ATOM 663 O O . GLY A 1 89 ? -4.336 5.070 7.695 1.00 96.12 89 GLY A O 1
ATOM 664 N N . MET A 1 90 ? -6.099 4.998 6.308 1.00 97.12 90 MET A N 1
ATOM 665 C CA . MET A 1 90 ? -5.366 5.514 5.151 1.00 97.12 90 MET A CA 1
ATOM 666 C C . MET A 1 90 ? -5.248 7.040 5.167 1.00 97.12 90 MET A C 1
ATOM 668 O O . MET A 1 90 ? -6.195 7.752 5.501 1.00 97.12 90 MET A O 1
ATOM 672 N N . GLY A 1 91 ? -4.105 7.537 4.700 1.00 95.88 91 GLY A N 1
ATOM 673 C CA . GLY A 1 91 ? -3.852 8.952 4.436 1.00 95.88 91 GLY A CA 1
ATOM 674 C C . GLY A 1 91 ? -3.250 9.176 3.044 1.00 95.88 91 GLY A C 1
ATOM 675 O O . GLY A 1 91 ? -3.210 8.253 2.231 1.00 95.88 91 GLY A O 1
ATOM 676 N N . PRO A 1 92 ? -2.785 10.399 2.734 1.00 96.38 92 PRO A N 1
ATOM 677 C CA . PRO A 1 92 ? -2.180 10.709 1.435 1.00 96.38 92 PRO A CA 1
ATOM 678 C C . PRO A 1 92 ? -0.925 9.882 1.122 1.00 96.38 92 PRO A C 1
ATOM 680 O O . PRO A 1 92 ? -0.671 9.565 -0.034 1.00 96.38 92 PRO A O 1
ATOM 683 N N . GLU A 1 93 ? -0.151 9.523 2.149 1.00 95.69 93 GLU A N 1
ATOM 684 C CA . GLU A 1 93 ? 1.147 8.844 2.013 1.00 95.69 93 GLU A CA 1
ATOM 685 C C . GLU A 1 93 ? 1.237 7.550 2.834 1.00 95.69 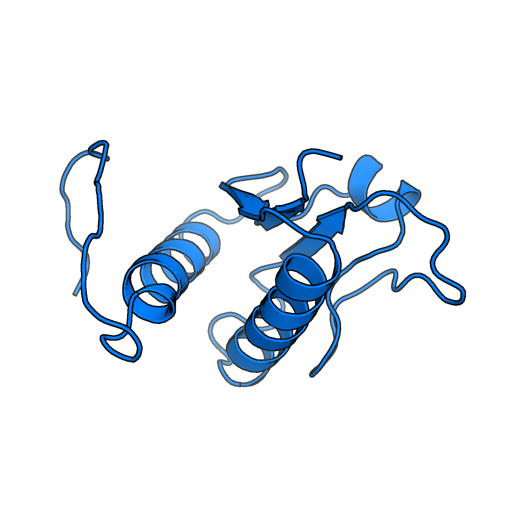93 GLU A C 1
ATOM 687 O O . GLU A 1 93 ? 2.290 6.920 2.875 1.00 95.69 93 GLU A O 1
ATOM 692 N N . ASN A 1 94 ? 0.158 7.132 3.498 1.00 95.75 94 ASN A N 1
ATOM 693 C CA . ASN A 1 94 ? 0.154 5.946 4.349 1.00 95.75 94 ASN A CA 1
ATOM 694 C C . ASN A 1 94 ? -1.075 5.069 4.091 1.00 95.75 94 ASN A C 1
ATOM 696 O O . ASN A 1 94 ? -2.162 5.554 3.773 1.00 95.75 94 ASN A O 1
ATOM 700 N N . VAL A 1 95 ? -0.873 3.766 4.248 1.00 97.69 95 VAL A N 1
ATOM 701 C CA . VAL A 1 95 ? -1.926 2.745 4.251 1.00 97.69 95 VAL A CA 1
ATOM 702 C C . VAL A 1 95 ? -2.192 2.298 5.691 1.00 97.69 95 VAL A C 1
ATOM 704 O O . VAL A 1 95 ? -1.538 2.799 6.604 1.00 97.69 95 VAL A O 1
ATOM 707 N N . ILE A 1 96 ? -3.131 1.376 5.902 1.00 97.62 96 ILE A N 1
ATOM 708 C CA . ILE A 1 96 ? -3.359 0.775 7.221 1.00 97.62 96 ILE A CA 1
ATOM 709 C C . ILE A 1 96 ? -2.183 -0.156 7.542 1.00 97.62 96 ILE A C 1
ATOM 711 O O . ILE A 1 96 ? -1.844 -1.020 6.734 1.00 97.62 96 ILE A O 1
ATOM 715 N N . THR A 1 97 ? -1.557 0.008 8.698 1.00 96.94 97 THR A N 1
ATOM 716 C CA . THR A 1 97 ? -0.432 -0.834 9.144 1.00 96.94 97 THR A CA 1
ATOM 717 C C . THR A 1 97 ? -0.630 -1.407 10.545 1.00 96.94 97 THR A C 1
ATOM 719 O O . THR A 1 97 ? 0.100 -2.312 10.955 1.00 96.94 97 THR A O 1
ATOM 722 N N . ASP A 1 98 ? -1.649 -0.937 11.268 1.00 96.12 98 ASP A N 1
ATOM 723 C CA . ASP A 1 98 ? -2.046 -1.510 12.548 1.00 96.12 98 ASP A CA 1
ATOM 724 C C . ASP A 1 98 ? -2.553 -2.949 12.376 1.00 96.12 98 ASP A C 1
ATOM 726 O O . ASP A 1 98 ? -3.523 -3.212 11.665 1.00 96.12 98 ASP A O 1
ATOM 730 N N . LYS A 1 99 ? -1.867 -3.904 13.013 1.00 94.44 99 LYS A N 1
ATOM 731 C CA . LYS A 1 99 ? -2.118 -5.341 12.826 1.00 94.44 99 LYS A CA 1
ATOM 732 C C . LYS A 1 99 ? -3.438 -5.804 13.428 1.00 94.44 99 LYS A C 1
ATOM 734 O O . LYS A 1 99 ? -3.962 -6.816 12.961 1.00 94.44 99 LYS A O 1
ATOM 739 N N . ASP A 1 100 ? -3.943 -5.113 14.444 1.00 94.81 100 ASP A N 1
ATOM 740 C CA . ASP A 1 100 ? -5.226 -5.448 15.050 1.00 94.81 100 ASP A CA 1
ATOM 741 C C . ASP A 1 100 ? -6.353 -4.907 14.171 1.00 94.81 100 ASP A C 1
ATOM 743 O O . ASP A 1 100 ? -7.243 -5.672 13.806 1.00 94.81 100 ASP A O 1
ATOM 747 N N . VAL A 1 101 ? -6.223 -3.678 13.655 1.00 96.19 101 VAL A N 1
ATOM 748 C CA . VAL A 1 101 ? -7.154 -3.147 12.640 1.00 96.19 101 VAL A CA 1
ATOM 749 C C . VAL A 1 101 ? -7.182 -4.027 11.391 1.00 96.19 101 VAL A C 1
ATOM 751 O O . VAL A 1 101 ? -8.255 -4.386 10.927 1.00 96.19 101 VAL A O 1
ATOM 754 N N . LEU A 1 102 ? -6.027 -4.444 10.861 1.00 96.06 102 LEU A N 1
ATOM 755 C CA . LEU A 1 102 ? -5.974 -5.325 9.684 1.00 96.06 102 LEU A CA 1
ATOM 756 C C . LEU A 1 102 ? -6.642 -6.692 9.911 1.00 96.06 102 LEU A C 1
ATOM 758 O O . LEU A 1 102 ? -7.042 -7.339 8.940 1.00 96.06 102 LEU A O 1
ATOM 762 N N . ARG A 1 103 ? -6.716 -7.155 11.165 1.00 94.56 103 ARG A N 1
ATOM 763 C CA . ARG A 1 103 ? -7.349 -8.425 11.538 1.00 94.56 103 ARG A CA 1
ATOM 764 C C . ARG A 1 103 ? -8.854 -8.265 11.735 1.00 94.56 103 ARG A C 1
ATOM 766 O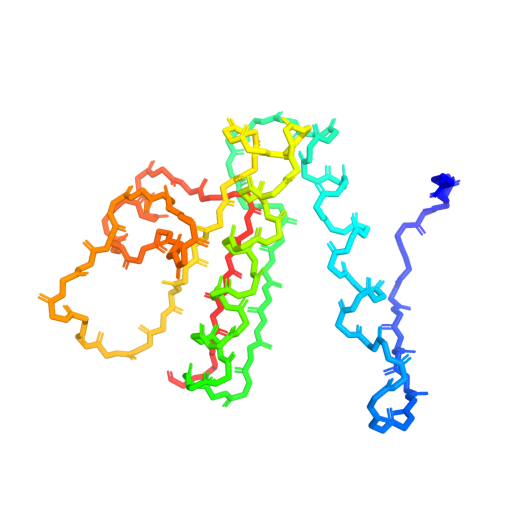 O . ARG A 1 103 ? -9.604 -9.113 11.253 1.00 94.56 103 ARG A O 1
ATOM 773 N N . ASP A 1 104 ? -9.266 -7.209 12.426 1.00 96.00 104 ASP A N 1
ATOM 774 C CA . ASP A 1 104 ? -10.662 -6.963 12.795 1.00 96.00 104 ASP A CA 1
ATOM 775 C C . ASP A 1 104 ? -11.462 -6.362 11.629 1.00 96.00 104 ASP A C 1
ATOM 777 O O . ASP A 1 104 ? -12.624 -6.712 11.414 1.00 96.00 104 ASP A O 1
ATOM 781 N N . GLU A 1 105 ? -10.813 -5.523 10.819 1.00 95.62 105 GLU A N 1
ATOM 782 C CA . GLU A 1 105 ? -11.368 -4.837 9.650 1.00 95.62 105 GLU A CA 1
ATOM 783 C C . GLU A 1 105 ? -10.469 -5.074 8.417 1.00 95.62 105 GLU A C 1
ATOM 785 O O . GLU A 1 105 ? -9.660 -4.219 8.038 1.00 95.62 105 GLU A O 1
ATOM 790 N N . PRO A 1 106 ? -10.569 -6.250 7.762 1.00 96.12 106 PRO A N 1
ATOM 791 C CA . PRO A 1 106 ? -9.672 -6.601 6.668 1.00 96.12 106 PRO A CA 1
ATOM 792 C C . PRO A 1 106 ? -9.828 -5.643 5.472 1.00 96.12 106 PRO A C 1
ATOM 794 O O . PRO A 1 106 ? -10.956 -5.443 5.005 1.00 96.12 106 PRO A O 1
ATOM 797 N N . PRO A 1 107 ? -8.722 -5.106 4.918 1.00 97.75 107 PRO A N 1
ATOM 798 C CA . PRO A 1 107 ? -8.761 -4.169 3.795 1.00 97.75 107 PRO A CA 1
ATOM 799 C C . PRO A 1 107 ? -9.132 -4.871 2.482 1.00 97.75 107 PRO A C 1
ATOM 801 O O . PRO A 1 107 ? -9.053 -6.093 2.374 1.00 97.75 107 PRO A O 1
ATOM 804 N N . ASP A 1 108 ? -9.431 -4.101 1.431 1.00 98.25 108 ASP A N 1
ATOM 805 C CA . ASP A 1 108 ? -9.635 -4.646 0.083 1.00 98.25 108 ASP A CA 1
ATOM 806 C C . ASP A 1 108 ? -8.355 -5.271 -0.486 1.00 98.25 108 ASP A C 1
ATOM 808 O O . ASP A 1 108 ? -8.398 -6.305 -1.157 1.00 98.25 108 ASP A O 1
ATOM 812 N N . ILE A 1 109 ? -7.210 -4.633 -0.228 1.00 98.38 109 ILE A N 1
ATOM 813 C CA . ILE A 1 109 ? -5.903 -5.036 -0.748 1.00 98.38 109 ILE A CA 1
ATOM 814 C C . ILE A 1 109 ? -4.922 -5.175 0.413 1.00 98.38 109 ILE A C 1
ATOM 816 O O . ILE A 1 109 ? -4.694 -4.217 1.151 1.00 98.38 109 ILE A O 1
ATOM 820 N N . LEU A 1 110 ? -4.290 -6.341 0.532 1.00 97.94 110 LEU A N 1
ATOM 821 C CA . LEU A 1 110 ? -3.231 -6.592 1.505 1.00 97.94 110 L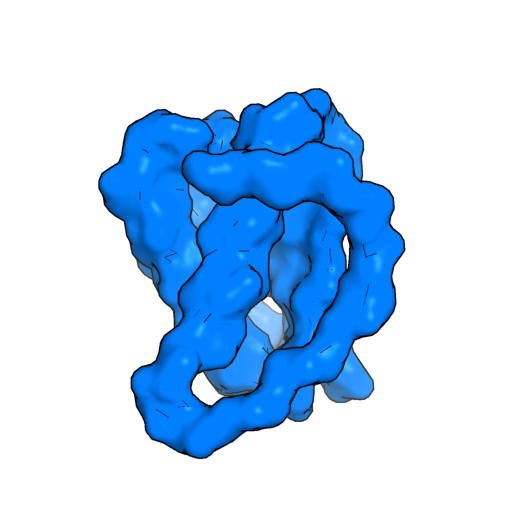EU A CA 1
ATOM 822 C C . LEU A 1 110 ? -1.869 -6.669 0.809 1.00 97.94 110 LEU A C 1
ATOM 824 O O . LEU A 1 110 ? -1.621 -7.546 -0.018 1.00 97.94 110 LEU A O 1
ATOM 828 N N . LEU A 1 111 ? -0.974 -5.754 1.162 1.00 97.19 111 LEU A N 1
ATOM 829 C CA . LEU A 1 111 ? 0.433 -5.785 0.784 1.00 97.19 111 LEU A CA 1
ATOM 830 C C . LEU A 1 111 ? 1.207 -6.547 1.857 1.00 97.19 111 LEU A C 1
ATOM 832 O O . LEU A 1 111 ? 1.069 -6.261 3.043 1.00 97.19 111 LEU A O 1
ATOM 836 N N . THR A 1 112 ? 2.040 -7.497 1.457 1.00 95.38 112 THR A N 1
ATOM 837 C CA . THR A 1 112 ? 2.866 -8.269 2.387 1.00 95.38 112 THR A CA 1
ATOM 838 C C . THR A 1 112 ? 4.195 -8.666 1.751 1.00 95.38 112 THR A C 1
ATOM 840 O O . THR A 1 112 ? 4.488 -8.326 0.602 1.00 95.38 112 THR A O 1
ATOM 843 N N . ASN A 1 113 ? 5.021 -9.362 2.512 1.00 90.69 113 ASN A N 1
ATOM 844 C CA . ASN A 1 113 ? 6.280 -9.956 2.102 1.00 90.69 113 ASN A CA 1
ATOM 845 C C . ASN A 1 113 ? 6.286 -11.448 2.499 1.00 90.69 113 ASN A C 1
ATOM 847 O O . ASN A 1 113 ? 5.352 -11.935 3.129 1.00 90.69 113 ASN A O 1
ATOM 851 N N . TYR A 1 114 ? 7.314 -12.198 2.103 1.00 77.12 114 TYR A N 1
ATOM 852 C CA . TYR A 1 114 ? 7.442 -13.625 2.442 1.00 77.12 114 TYR A CA 1
ATOM 853 C C . TYR A 1 114 ? 8.491 -13.918 3.529 1.00 77.12 114 TYR A C 1
ATOM 855 O O . TYR A 1 114 ? 8.885 -15.074 3.686 1.00 77.12 114 TYR A O 1
ATOM 863 N N . TYR A 1 115 ? 8.943 -12.893 4.263 1.00 61.72 115 TYR A N 1
ATOM 864 C CA . TYR A 1 115 ? 9.962 -12.997 5.315 1.00 61.72 115 TYR A CA 1
ATOM 865 C C . TYR A 1 115 ? 9.495 -12.439 6.659 1.00 61.72 115 TYR A C 1
ATOM 867 O O . TYR A 1 115 ? 8.888 -11.343 6.670 1.00 61.72 115 TYR A O 1
#

Foldseek 3Di:
DDPPDPDDDDDDDDDPPPCPCVVCLVNLLVVQLVDFDFDAQEEAADADPVVLLVVQQVSLQVQVVDPSRPVRFAEEEEEDDDDPDADLDGDNRHGGHPPVSCVVGPTHYYYYYPD

Radius of gyration: 14.13 Å; chains: 1; bounding box: 30×28×37 Å

Secondary structure (DSSP, 8-state):
----S----------TTS-HHHHHHHHHHHHHHHS-SSS-SEEEEESSHHHHHHHHHHHHHHHHH-TTTTTT--EEEE-SS--SS--SS--SS--B--HHHHHHS--SEEEEE--

Sequence (115 aa):
MASDRDARSTLIATGTGSGKTECFLYPLLDHCARHPGPGIKAIIIYPMNALATDQAKRFARTIHQLDGLKGRVQVGLFVGGLEDNPATGMGPENVITDKDVLRDEPPDILLTNYY